Protein AF-A0A951ZHQ7-F1 (afdb_monomer_lite)

Structure (mmCIF, N/CA/C/O backbone):
data_AF-A0A951ZHQ7-F1
#
_entry.id   AF-A0A951ZHQ7-F1
#
loop_
_atom_site.group_PDB
_atom_site.id
_atom_site.type_symbol
_atom_site.label_atom_id
_atom_site.label_alt_id
_atom_site.label_comp_id
_atom_site.label_asym_id
_atom_site.label_entity_id
_atom_site.label_seq_id
_atom_site.pdbx_PDB_ins_code
_atom_site.Cartn_x
_atom_site.Cartn_y
_atom_site.Cartn_z
_atom_site.occupancy
_atom_site.B_iso_or_equiv
_atom_site.auth_seq_id
_atom_site.auth_comp_id
_atom_site.auth_asym_id
_atom_site.auth_atom_id
_atom_site.pdbx_PDB_model_num
ATOM 1 N N . MET A 1 1 ? -2.194 12.727 8.318 1.00 60.88 1 MET A N 1
ATOM 2 C CA . MET A 1 1 ? -1.650 12.491 6.961 1.00 60.88 1 MET A CA 1
ATOM 3 C C . MET A 1 1 ? -0.510 11.480 6.964 1.00 60.88 1 MET A C 1
ATOM 5 O O . MET A 1 1 ? -0.599 10.591 6.138 1.00 60.88 1 MET A O 1
ATOM 9 N N . ALA A 1 2 ? 0.476 11.550 7.876 1.00 84.56 2 ALA A N 1
ATOM 10 C CA . ALA A 1 2 ? 1.562 10.553 7.969 1.00 84.56 2 ALA A CA 1
ATOM 11 C C . ALA A 1 2 ? 1.055 9.100 8.074 1.00 84.56 2 ALA A C 1
ATOM 13 O O . ALA A 1 2 ? 1.366 8.301 7.214 1.00 84.56 2 ALA A O 1
ATOM 14 N N . VAL A 1 3 ? 0.107 8.829 8.978 1.00 94.06 3 VAL A N 1
ATOM 15 C CA . VAL A 1 3 ? -0.469 7.484 9.204 1.00 94.06 3 VAL A CA 1
ATOM 16 C C . VAL A 1 3 ? -0.985 6.765 7.943 1.00 94.06 3 VAL A C 1
ATOM 18 O O . VAL A 1 3 ? -0.952 5.544 7.883 1.00 94.06 3 VAL A O 1
ATOM 21 N N . LEU A 1 4 ? -1.484 7.487 6.929 1.00 95.44 4 LEU A N 1
ATOM 22 C CA . LEU A 1 4 ? -1.940 6.845 5.684 1.00 95.44 4 LEU A CA 1
ATOM 23 C C . LEU A 1 4 ? -0.774 6.404 4.793 1.00 95.44 4 LEU A C 1
ATOM 25 O O . LEU A 1 4 ? -0.945 5.482 4.008 1.00 95.44 4 LEU A O 1
ATOM 29 N N . TRP A 1 5 ? 0.369 7.084 4.885 1.00 96.44 5 TRP A N 1
ATOM 30 C CA . TRP A 1 5 ? 1.613 6.664 4.246 1.00 96.44 5 TRP A CA 1
ATOM 31 C C . TRP A 1 5 ? 2.223 5.493 5.004 1.00 96.44 5 TRP A C 1
ATOM 33 O O . TRP A 1 5 ? 2.460 4.468 4.387 1.00 96.44 5 TRP A O 1
ATOM 43 N N . ASP A 1 6 ? 2.300 5.581 6.333 1.00 97.19 6 ASP A N 1
ATOM 44 C CA . ASP A 1 6 ? 2.784 4.486 7.183 1.00 97.19 6 ASP A CA 1
ATOM 45 C C . ASP A 1 6 ? 1.969 3.192 6.956 1.00 97.19 6 ASP A C 1
ATOM 47 O O . ASP A 1 6 ? 2.517 2.094 6.959 1.00 97.19 6 ASP A O 1
ATOM 51 N N . LEU A 1 7 ? 0.653 3.309 6.707 1.00 96.75 7 LEU A N 1
ATOM 52 C CA . LEU A 1 7 ? -0.192 2.175 6.310 1.00 96.75 7 LEU A CA 1
ATOM 53 C C . LEU A 1 7 ? 0.184 1.603 4.932 1.00 96.75 7 LEU A C 1
ATOM 55 O O . LEU A 1 7 ? 0.112 0.395 4.746 1.00 96.75 7 LEU A O 1
ATOM 59 N N . LEU A 1 8 ? 0.508 2.453 3.955 1.00 96.31 8 LEU A N 1
ATOM 60 C CA . LEU A 1 8 ? 0.879 2.031 2.597 1.00 96.31 8 LEU A CA 1
ATOM 61 C C . LEU A 1 8 ? 2.293 1.439 2.532 1.00 96.31 8 LEU A C 1
ATOM 63 O O . LEU A 1 8 ? 2.553 0.611 1.661 1.00 96.31 8 LEU A O 1
ATOM 67 N N . ASP A 1 9 ? 3.169 1.860 3.439 1.00 95.75 9 ASP A N 1
ATOM 68 C CA . ASP A 1 9 ? 4.556 1.410 3.549 1.00 95.75 9 ASP A CA 1
ATOM 69 C C . ASP A 1 9 ? 4.711 0.184 4.482 1.00 95.75 9 ASP A C 1
ATOM 71 O O . ASP A 1 9 ? 5.828 -0.276 4.707 1.00 95.75 9 ASP A O 1
ATOM 75 N N . ASP A 1 10 ? 3.600 -0.370 4.997 1.00 95.56 10 ASP A N 1
ATOM 76 C CA . ASP A 1 10 ? 3.556 -1.478 5.970 1.00 95.56 10 ASP A CA 1
ATOM 77 C C . ASP A 1 10 ? 4.367 -1.198 7.263 1.00 95.56 10 ASP A C 1
ATOM 79 O O . ASP A 1 10 ? 4.922 -2.102 7.888 1.00 95.56 10 ASP A O 1
ATOM 83 N N . GLU A 1 11 ? 4.424 0.066 7.698 1.00 97.69 11 GLU A N 1
ATOM 84 C CA . GLU A 1 11 ? 5.167 0.509 8.894 1.00 97.69 11 GLU A CA 1
ATOM 85 C C . GLU A 1 11 ? 4.308 0.565 10.170 1.00 97.69 11 GLU A C 1
ATOM 87 O O . GLU A 1 11 ? 4.813 0.815 11.269 1.00 97.69 11 GLU A O 1
ATOM 92 N N . LEU A 1 12 ? 3.000 0.332 10.051 1.00 97.12 12 LEU A N 1
ATOM 93 C CA . LEU A 1 12 ? 2.094 0.244 11.193 1.00 97.12 12 LEU A CA 1
ATOM 94 C C . LEU A 1 12 ? 2.106 -1.158 11.806 1.00 97.12 12 LEU A C 1
ATOM 96 O O . LEU A 1 12 ? 2.153 -2.159 11.097 1.00 97.12 12 LEU A O 1
ATOM 100 N N . ASP A 1 13 ? 1.964 -1.235 13.131 1.00 97.56 13 ASP A N 1
ATOM 101 C CA . ASP A 1 13 ? 1.624 -2.503 13.776 1.00 97.56 13 ASP A CA 1
ATOM 102 C C . ASP A 1 13 ? 0.231 -3.000 13.341 1.00 97.56 13 ASP A C 1
ATOM 104 O O . ASP A 1 13 ? -0.634 -2.209 12.949 1.00 97.56 13 ASP A O 1
ATOM 108 N N . ASP A 1 14 ? -0.003 -4.314 13.439 1.00 97.19 14 ASP A N 1
ATOM 109 C CA . ASP A 1 14 ? -1.240 -4.955 12.967 1.00 97.19 14 ASP A CA 1
ATOM 110 C C . ASP A 1 14 ? -2.507 -4.328 13.573 1.00 97.19 14 ASP A C 1
ATOM 112 O O . ASP A 1 14 ? -3.515 -4.143 12.888 1.00 97.19 14 ASP A O 1
ATOM 116 N N . ALA A 1 15 ? -2.457 -3.961 14.857 1.00 97.50 15 ALA A N 1
ATOM 117 C CA . ALA A 1 15 ? -3.599 -3.403 15.574 1.00 97.50 15 ALA A CA 1
ATOM 118 C C . ALA A 1 15 ? -3.919 -1.965 15.135 1.00 97.50 15 ALA A C 1
ATOM 120 O O . ALA A 1 15 ? -5.080 -1.546 15.120 1.00 97.50 15 ALA A O 1
ATOM 121 N N . MET A 1 16 ? -2.906 -1.167 14.809 1.00 97.12 16 MET A N 1
ATOM 122 C CA . MET A 1 16 ? -3.081 0.166 14.247 1.00 97.12 16 MET A CA 1
ATOM 123 C C . MET A 1 16 ? -3.525 0.085 12.790 1.00 97.12 16 MET A C 1
ATOM 125 O O . MET A 1 16 ? -4.465 0.789 12.419 1.00 97.12 16 MET A O 1
ATOM 129 N N . ALA A 1 17 ? -2.905 -0.783 11.990 1.00 97.69 17 ALA A N 1
ATOM 130 C CA . ALA A 1 17 ? -3.270 -0.977 10.594 1.00 97.69 17 ALA A CA 1
ATOM 131 C C . ALA A 1 17 ? -4.757 -1.335 10.462 1.00 97.69 17 ALA A C 1
ATOM 133 O O . ALA A 1 17 ? -5.465 -0.725 9.661 1.00 97.69 17 ALA A O 1
ATOM 134 N N . GLU A 1 18 ? -5.254 -2.242 11.308 1.00 98.06 18 GLU A N 1
ATOM 135 C CA . GLU A 1 18 ? -6.664 -2.629 11.293 1.00 98.06 18 GLU A CA 1
ATOM 136 C C . GLU A 1 18 ? -7.600 -1.475 11.660 1.00 98.06 18 GLU A C 1
ATOM 138 O O . GLU A 1 18 ? -8.532 -1.179 10.915 1.00 98.06 18 GLU A O 1
ATOM 143 N N . ARG A 1 19 ? -7.297 -0.724 12.725 1.00 97.81 19 ARG A N 1
ATOM 144 C CA . ARG A 1 19 ? -8.093 0.460 13.102 1.00 97.81 19 ARG A CA 1
ATOM 145 C C . ARG A 1 19 ? -8.155 1.509 11.995 1.00 97.81 19 ARG A C 1
ATOM 147 O O . ARG A 1 19 ? -9.179 2.173 11.824 1.00 97.81 19 ARG A O 1
ATOM 154 N N . VAL A 1 20 ? -7.061 1.702 11.256 1.00 97.00 20 VAL A N 1
ATOM 155 C CA . VAL A 1 20 ? -7.046 2.639 10.128 1.00 97.00 20 VAL A CA 1
ATOM 156 C C . VAL A 1 20 ? -7.908 2.105 8.984 1.00 97.00 20 VAL A C 1
ATOM 158 O O . VAL A 1 20 ? -8.671 2.883 8.416 1.00 97.00 20 VAL A O 1
ATOM 161 N N . ARG A 1 21 ? -7.860 0.803 8.672 1.00 96.75 21 ARG A N 1
ATOM 162 C CA . ARG A 1 21 ? -8.734 0.193 7.651 1.00 96.75 21 ARG A CA 1
ATOM 163 C C . ARG A 1 21 ? -10.212 0.348 8.006 1.00 96.75 21 ARG A C 1
ATOM 165 O O . ARG A 1 21 ? -10.961 0.880 7.191 1.00 96.75 21 ARG A O 1
ATOM 172 N N . GLU A 1 22 ? -10.595 0.021 9.239 1.00 98.00 22 GLU A N 1
ATOM 173 C CA . GLU A 1 22 ? -11.962 0.221 9.740 1.00 98.00 22 GLU A CA 1
ATOM 174 C C . GLU A 1 22 ? -12.407 1.690 9.614 1.00 98.00 22 GLU A C 1
ATOM 176 O O . GLU A 1 22 ? -13.534 1.988 9.217 1.00 98.00 22 GLU A O 1
ATOM 181 N N . HIS A 1 23 ? -11.511 2.641 9.901 1.00 97.12 23 HIS A N 1
ATOM 182 C CA . HIS A 1 23 ? -11.806 4.063 9.730 1.00 97.12 23 HIS A CA 1
ATOM 183 C C . HIS A 1 23 ? -12.035 4.451 8.259 1.00 97.12 23 HIS A C 1
ATOM 185 O O . HIS A 1 23 ? -12.920 5.259 7.959 1.00 97.12 23 HIS A O 1
ATOM 191 N N . LEU A 1 24 ? -11.248 3.897 7.333 1.00 97.06 24 LEU A N 1
ATOM 192 C CA . LEU A 1 24 ? -11.362 4.175 5.897 1.00 97.06 24 LEU A CA 1
ATOM 193 C C . LEU A 1 24 ? -12.670 3.646 5.288 1.00 97.06 24 LEU A C 1
ATOM 195 O O . LEU A 1 24 ? -13.102 4.176 4.261 1.00 97.06 24 LEU A O 1
ATOM 199 N N . ASP A 1 25 ? -13.318 2.668 5.922 1.00 97.38 25 ASP A N 1
ATOM 200 C CA . ASP A 1 25 ? -14.625 2.158 5.493 1.00 97.38 25 ASP A CA 1
ATOM 201 C C . ASP A 1 25 ? -15.776 3.119 5.816 1.00 97.38 25 ASP A C 1
ATOM 203 O O . ASP A 1 25 ? -16.793 3.134 5.119 1.00 97.38 25 ASP A O 1
ATOM 207 N N . VAL A 1 26 ? -15.613 3.968 6.835 1.00 97.56 26 VAL A N 1
ATOM 208 C CA . VAL A 1 26 ? -16.667 4.889 7.299 1.00 97.56 26 VAL A CA 1
ATOM 209 C C . VAL A 1 26 ? -16.390 6.359 6.971 1.00 97.56 26 VAL A C 1
ATOM 211 O O . VAL A 1 26 ? -17.321 7.164 6.912 1.00 97.56 26 VAL A O 1
ATOM 214 N N . CYS A 1 27 ? -15.132 6.738 6.732 1.00 97.69 27 CYS A N 1
ATOM 215 C CA . CYS A 1 27 ? -14.724 8.122 6.495 1.00 97.69 27 CYS A CA 1
ATOM 216 C C . CYS A 1 27 ? -14.317 8.365 5.033 1.00 97.69 27 CYS A C 1
ATOM 218 O O . CYS A 1 27 ? -13.171 8.137 4.639 1.00 97.69 27 CYS A O 1
ATOM 22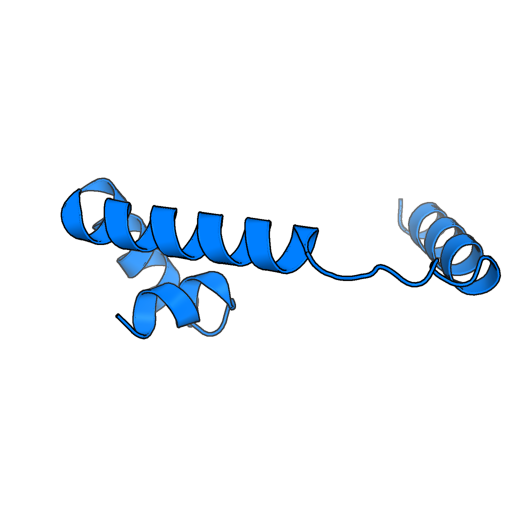0 N N . GLN A 1 28 ? -15.231 8.928 4.233 1.00 95.00 28 GLN A N 1
ATOM 221 C CA . GLN A 1 28 ? -14.966 9.239 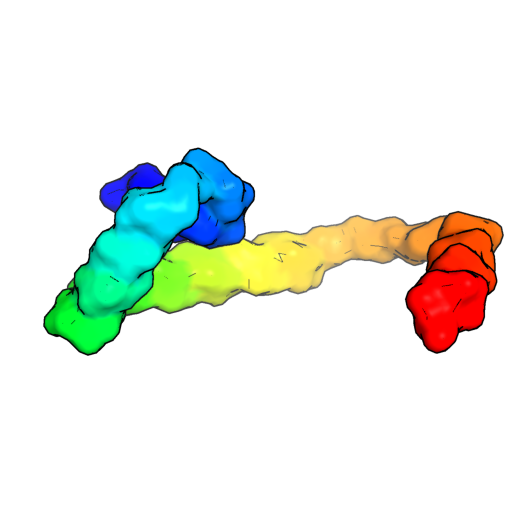2.819 1.00 95.00 28 GLN A CA 1
ATOM 222 C C . GLN A 1 28 ? -13.816 10.239 2.611 1.00 95.00 28 GLN A C 1
ATOM 224 O O . GLN A 1 28 ? -13.087 10.135 1.628 1.00 95.00 28 GLN A O 1
ATOM 229 N N . GLY A 1 29 ? -13.623 11.191 3.531 1.00 96.19 29 GLY A N 1
ATOM 230 C CA . GLY A 1 29 ? -12.530 12.164 3.440 1.00 96.19 29 GLY A CA 1
ATOM 231 C C . GLY A 1 29 ? -11.162 11.488 3.534 1.00 96.19 29 GLY A C 1
ATOM 232 O O . GLY A 1 29 ? -10.323 11.640 2.648 1.00 96.19 29 GLY A O 1
ATOM 233 N N . CYS A 1 30 ? -10.955 10.675 4.573 1.00 96.44 30 CYS A N 1
ATOM 234 C CA . CYS A 1 30 ? -9.719 9.912 4.742 1.00 96.44 30 CYS A CA 1
ATOM 235 C C . CYS A 1 30 ? -9.532 8.874 3.633 1.00 96.44 30 CYS A C 1
ATOM 237 O O . CYS A 1 30 ? -8.413 8.715 3.145 1.00 96.44 30 CYS A O 1
ATOM 239 N N . ARG A 1 31 ? -10.620 8.242 3.174 1.00 96.88 31 ARG A N 1
ATOM 240 C CA . ARG A 1 31 ? -10.596 7.333 2.026 1.00 96.88 31 ARG A CA 1
ATOM 241 C C . ARG A 1 31 ? -10.096 8.012 0.754 1.00 96.88 31 ARG A C 1
ATOM 243 O O . ARG A 1 31 ? -9.206 7.478 0.104 1.00 96.88 31 ARG A O 1
ATOM 250 N N . GLY A 1 32 ? -10.583 9.213 0.446 1.00 97.12 32 GLY A N 1
ATOM 251 C CA . GLY A 1 32 ? -10.113 9.982 -0.708 1.00 97.12 32 GLY A CA 1
ATOM 252 C C . GLY A 1 32 ? -8.618 10.314 -0.640 1.00 97.12 32 GLY A C 1
ATOM 253 O O . GLY A 1 32 ? -7.913 10.185 -1.640 1.00 97.12 32 GLY A O 1
ATOM 254 N N . HIS A 1 33 ? -8.106 10.678 0.542 1.00 96.56 33 HIS A N 1
ATOM 255 C CA . HIS A 1 33 ? -6.668 10.902 0.737 1.00 96.56 33 HIS A CA 1
ATOM 256 C C . HIS A 1 33 ? -5.845 9.620 0.564 1.00 96.56 33 HIS A C 1
ATOM 258 O O . HIS A 1 33 ? -4.810 9.644 -0.097 1.00 96.56 33 HIS A O 1
ATOM 264 N N . HIS A 1 34 ? -6.309 8.503 1.124 1.00 97.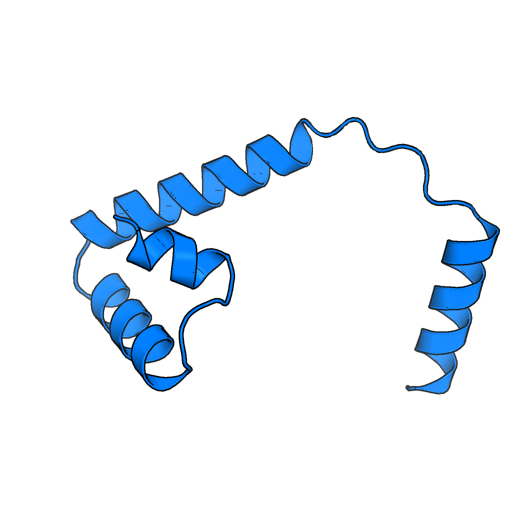00 34 HIS A N 1
ATOM 265 C CA . HIS A 1 34 ? -5.655 7.205 0.975 1.00 97.00 34 HIS A CA 1
ATOM 266 C C . HIS A 1 34 ? -5.600 6.762 -0.496 1.00 97.00 34 HIS A C 1
ATOM 268 O O . HIS A 1 34 ? -4.541 6.377 -0.993 1.00 97.00 34 HIS A O 1
ATOM 274 N N . ASP A 1 35 ? -6.716 6.875 -1.218 1.00 97.25 35 ASP A N 1
ATOM 275 C CA . ASP A 1 35 ? -6.799 6.476 -2.624 1.00 97.25 35 ASP A CA 1
ATOM 276 C C . ASP A 1 35 ? -5.904 7.358 -3.513 1.00 97.25 35 ASP A C 1
ATOM 278 O O . ASP A 1 35 ? -5.231 6.852 -4.415 1.00 97.25 35 ASP A O 1
ATOM 282 N N . PHE A 1 36 ? -5.815 8.662 -3.217 1.00 97.00 36 PHE A N 1
ATOM 283 C CA . PHE A 1 36 ? -4.853 9.551 -3.870 1.00 97.00 36 PHE A CA 1
ATOM 284 C C . PHE A 1 36 ? -3.404 9.119 -3.613 1.00 97.00 36 PHE A C 1
ATOM 286 O O . PHE A 1 36 ? -2.628 9.019 -4.565 1.00 97.00 36 PHE A O 1
ATOM 293 N N . ASN A 1 37 ? -3.039 8.842 -2.357 1.00 96.62 37 ASN A N 1
ATOM 294 C CA . ASN A 1 37 ? -1.688 8.411 -1.990 1.00 96.62 37 ASN A CA 1
ATOM 295 C C . ASN A 1 37 ? -1.296 7.122 -2.727 1.00 96.62 37 ASN A C 1
ATOM 297 O O . ASN A 1 37 ? -0.216 7.040 -3.316 1.00 96.62 37 ASN A O 1
ATOM 301 N N . LYS A 1 38 ? -2.208 6.144 -2.771 1.00 97.06 38 LYS A N 1
ATOM 302 C CA . LYS A 1 38 ? -2.017 4.892 -3.506 1.00 97.06 38 LYS A CA 1
ATOM 303 C C . LYS A 1 38 ? -1.811 5.138 -5.003 1.00 97.06 38 LYS A C 1
ATOM 305 O O . LYS A 1 38 ? -0.832 4.662 -5.575 1.00 97.06 38 LYS A O 1
ATOM 310 N N . MET A 1 39 ? -2.685 5.932 -5.628 1.00 97.94 39 MET A N 1
ATOM 311 C CA . MET A 1 39 ? -2.554 6.295 -7.043 1.00 97.94 39 MET A CA 1
ATOM 312 C C . MET A 1 39 ? -1.221 7.003 -7.319 1.00 97.94 39 MET A C 1
ATOM 314 O O . MET A 1 39 ? -0.577 6.740 -8.334 1.00 97.94 39 MET A O 1
ATOM 318 N N . PHE A 1 40 ? -0.789 7.900 -6.433 1.00 96.19 40 PHE A N 1
ATOM 319 C CA . PHE A 1 40 ? 0.493 8.584 -6.561 1.00 96.19 40 PHE A CA 1
ATOM 320 C C . PHE A 1 40 ? 1.665 7.591 -6.596 1.00 96.19 40 PHE A C 1
ATOM 322 O O . PHE A 1 40 ? 2.494 7.675 -7.504 1.00 96.19 40 PHE A O 1
ATOM 329 N N . LEU A 1 41 ? 1.706 6.617 -5.679 1.00 95.44 41 LEU A N 1
ATOM 330 C CA . LEU A 1 41 ? 2.748 5.581 -5.655 1.00 95.44 41 LEU A CA 1
ATOM 331 C C . LEU A 1 41 ? 2.736 4.715 -6.916 1.00 95.44 41 LEU A C 1
ATOM 333 O O . LEU A 1 41 ? 3.796 4.452 -7.483 1.00 95.44 41 LEU A O 1
ATOM 337 N N . GLU A 1 42 ? 1.556 4.328 -7.406 1.00 95.50 42 GLU A N 1
ATOM 338 C CA . GLU A 1 42 ? 1.415 3.577 -8.660 1.00 95.50 42 GLU A CA 1
ATOM 339 C C . GLU A 1 42 ? 2.002 4.352 -9.852 1.00 95.50 42 GLU A C 1
ATOM 341 O O . GLU A 1 42 ? 2.724 3.789 -10.679 1.00 95.50 42 GLU A O 1
ATOM 346 N N . ARG A 1 43 ? 1.747 5.665 -9.931 1.00 96.25 43 ARG A N 1
ATOM 347 C CA . ARG A 1 43 ? 2.302 6.523 -10.992 1.00 96.25 43 ARG A CA 1
ATOM 348 C C . ARG A 1 43 ? 3.799 6.733 -10.843 1.00 96.25 43 ARG A C 1
ATOM 350 O O . ARG A 1 43 ? 4.510 6.699 -11.846 1.00 96.25 43 ARG A O 1
ATOM 357 N N . LEU A 1 44 ? 4.283 6.906 -9.617 1.00 93.62 44 LEU A N 1
ATOM 358 C CA . LEU A 1 44 ? 5.709 7.013 -9.340 1.00 93.62 44 LEU A CA 1
ATOM 359 C C . LEU A 1 44 ? 6.443 5.725 -9.731 1.00 93.62 44 LEU A C 1
ATOM 361 O O . LEU A 1 44 ? 7.503 5.792 -10.348 1.00 93.62 44 LEU A O 1
ATOM 365 N N . ALA A 1 45 ? 5.868 4.560 -9.426 1.00 91.25 45 ALA A N 1
ATOM 366 C CA . ALA A 1 45 ? 6.402 3.265 -9.830 1.00 91.25 45 ALA A CA 1
ATOM 367 C C . ALA A 1 45 ? 6.433 3.112 -11.359 1.00 91.25 45 ALA A C 1
ATOM 369 O O . ALA A 1 45 ? 7.449 2.688 -11.903 1.00 91.25 45 ALA A O 1
ATOM 370 N N . ALA A 1 46 ? 5.367 3.519 -12.055 1.00 89.50 46 ALA A N 1
ATOM 371 C CA . ALA A 1 46 ? 5.297 3.470 -13.516 1.00 89.50 46 ALA A CA 1
ATOM 372 C C . ALA A 1 46 ? 6.302 4.408 -14.210 1.00 89.50 46 ALA A C 1
ATOM 374 O O . ALA A 1 46 ? 6.756 4.115 -15.313 1.00 89.50 46 ALA A O 1
ATOM 375 N N . ALA A 1 47 ? 6.658 5.526 -13.574 1.00 90.38 47 ALA A N 1
ATOM 376 C CA . ALA A 1 47 ? 7.654 6.461 -14.090 1.00 90.38 47 ALA A CA 1
ATOM 377 C C . ALA A 1 47 ? 9.103 5.976 -13.906 1.00 90.38 47 ALA A C 1
ATOM 379 O O . ALA A 1 47 ? 10.023 6.580 -14.463 1.00 90.38 47 ALA A O 1
ATOM 380 N N . ARG A 1 48 ? 9.339 4.911 -13.125 1.00 85.75 48 ARG A N 1
ATOM 381 C CA . ARG A 1 48 ? 10.688 4.367 -12.938 1.00 85.75 48 ARG A CA 1
ATOM 382 C C . ARG A 1 48 ? 11.210 3.835 -14.269 1.00 85.75 48 ARG A C 1
ATOM 384 O O . ARG A 1 48 ? 10.577 2.999 -14.910 1.00 85.75 48 ARG A O 1
ATOM 391 N N . VAL A 1 49 ? 12.404 4.281 -14.655 1.00 78.31 49 VAL A N 1
ATOM 392 C CA . VAL A 1 49 ? 13.158 3.648 -15.738 1.00 78.31 49 VAL A CA 1
ATOM 393 C C . VAL A 1 49 ? 13.628 2.300 -15.211 1.00 78.31 49 VAL A C 1
ATOM 395 O O . VAL A 1 49 ? 14.530 2.222 -14.381 1.00 78.31 49 VAL A O 1
ATOM 398 N N . VAL A 1 50 ? 12.949 1.238 -15.631 1.00 73.12 50 VAL A N 1
ATOM 399 C CA . VAL A 1 50 ? 13.290 -0.120 -15.219 1.00 73.12 50 VAL A CA 1
ATOM 400 C C . VAL A 1 50 ? 14.495 -0.564 -16.038 1.00 73.12 50 VAL A C 1
ATOM 402 O O . VAL A 1 50 ? 14.371 -0.859 -17.226 1.00 73.12 50 VAL A O 1
ATOM 405 N N . GLU A 1 51 ? 15.668 -0.625 -15.410 1.00 72.19 51 GLU A N 1
ATOM 406 C CA . GLU A 1 51 ? 16.748 -1.449 -15.946 1.00 72.19 51 GLU A CA 1
ATOM 407 C C . GLU A 1 51 ? 16.276 -2.905 -15.961 1.00 72.19 51 GLU A C 1
ATOM 409 O O . GLU A 1 51 ? 15.687 -3.398 -14.994 1.00 72.19 51 GLU A O 1
ATOM 414 N N . ALA A 1 52 ? 16.484 -3.591 -17.086 1.00 75.06 52 ALA A N 1
ATOM 415 C CA . ALA A 1 52 ? 16.066 -4.977 -17.221 1.00 75.06 52 ALA A CA 1
ATOM 416 C C . ALA A 1 52 ? 16.702 -5.816 -16.104 1.00 75.06 52 ALA A C 1
ATOM 418 O O . ALA A 1 52 ? 17.921 -5.814 -15.935 1.00 75.06 52 ALA A O 1
ATOM 419 N N . THR A 1 53 ? 15.878 -6.550 -15.349 1.00 81.94 53 THR A N 1
ATOM 420 C CA . THR A 1 53 ? 16.382 -7.486 -14.341 1.00 81.94 53 THR A CA 1
ATOM 421 C C . THR A 1 53 ? 17.372 -8.446 -15.006 1.00 81.94 53 THR A C 1
ATOM 423 O O . THR A 1 53 ? 16.997 -9.068 -16.008 1.00 81.94 53 THR A O 1
ATOM 426 N N . PRO A 1 54 ? 18.596 -8.614 -14.467 1.00 89.19 54 PRO A N 1
ATOM 427 C CA . PRO A 1 54 ? 19.562 -9.559 -15.012 1.00 89.19 54 PRO A CA 1
ATOM 428 C C . PRO A 1 54 ? 18.929 -10.940 -15.181 1.00 89.19 54 PRO A C 1
ATOM 430 O O . PRO A 1 54 ? 18.259 -11.449 -14.272 1.00 89.19 54 P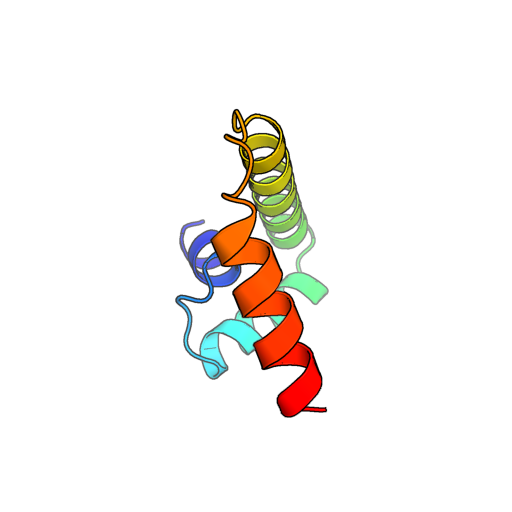RO A O 1
ATOM 433 N N . ARG A 1 55 ? 19.111 -11.543 -16.358 1.00 86.50 55 ARG A N 1
ATOM 434 C CA . ARG A 1 55 ? 18.448 -12.802 -16.727 1.00 86.50 55 ARG A CA 1
ATOM 435 C C . ARG A 1 55 ? 18.765 -13.908 -15.721 1.00 86.50 55 ARG A C 1
ATOM 437 O O . ARG A 1 55 ? 17.874 -14.653 -15.327 1.00 86.50 55 ARG A O 1
ATOM 444 N N . GLU A 1 56 ? 20.003 -13.950 -15.250 1.00 91.81 56 GLU A N 1
ATOM 445 C CA . GLU A 1 56 ? 20.520 -14.931 -14.299 1.00 91.81 56 GLU A CA 1
ATOM 446 C C . GLU A 1 56 ? 19.780 -1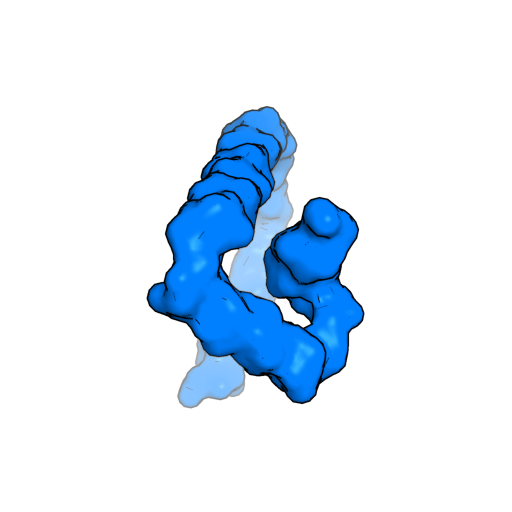4.849 -12.957 1.00 91.81 56 GLU A C 1
ATOM 448 O O . GLU A 1 56 ? 19.436 -15.875 -12.362 1.00 91.81 56 GLU A O 1
ATOM 453 N N . LEU A 1 57 ? 19.482 -13.627 -12.495 1.00 90.50 57 LEU A N 1
ATOM 454 C CA . LEU A 1 57 ? 18.713 -13.406 -11.273 1.00 90.50 57 LEU A CA 1
ATOM 455 C C . LEU A 1 57 ? 17.266 -13.869 -11.459 1.00 90.50 57 LEU A C 1
ATOM 457 O O . LEU A 1 57 ? 16.730 -14.574 -10.604 1.00 90.50 57 LEU A O 1
ATOM 461 N N . ARG A 1 58 ? 16.652 -13.532 -12.599 1.00 89.19 58 ARG A N 1
ATOM 462 C CA . ARG A 1 58 ? 15.285 -13.958 -12.925 1.00 89.19 58 ARG A CA 1
ATOM 463 C C . ARG A 1 58 ? 15.166 -15.482 -12.986 1.00 89.19 58 ARG A C 1
ATOM 465 O O . ARG A 1 58 ? 14.250 -16.044 -12.392 1.00 89.19 58 ARG A O 1
ATOM 472 N N . GLU A 1 59 ? 16.090 -16.155 -13.663 1.00 92.31 59 GLU A N 1
ATOM 473 C CA . GLU A 1 59 ? 16.117 -17.618 -13.763 1.00 92.31 59 GLU A CA 1
ATOM 474 C C . GLU A 1 59 ? 16.311 -18.286 -12.398 1.00 92.31 59 GLU A C 1
ATOM 476 O O . GLU A 1 59 ? 15.646 -19.278 -12.096 1.00 92.31 59 GLU A O 1
ATOM 481 N N . ARG A 1 60 ? 17.180 -17.729 -11.544 1.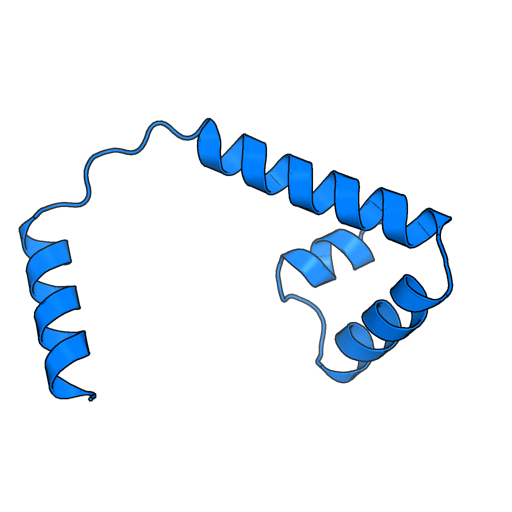00 93.25 60 ARG A N 1
ATOM 482 C CA . ARG A 1 60 ? 17.377 -18.226 -10.176 1.00 93.25 60 ARG A CA 1
ATOM 483 C C . ARG A 1 60 ? 16.105 -18.097 -9.337 1.00 93.25 60 ARG A C 1
ATOM 485 O O . ARG A 1 60 ? 15.746 -19.055 -8.659 1.00 93.25 60 ARG A O 1
ATOM 492 N N . LEU A 1 61 ? 15.416 -16.956 -9.400 1.00 92.31 61 LEU A N 1
ATOM 493 C CA . LEU A 1 61 ? 14.160 -16.744 -8.672 1.00 92.31 61 LEU A CA 1
ATOM 494 C C . LEU A 1 61 ? 13.044 -17.679 -9.156 1.00 92.31 61 LEU A C 1
ATOM 496 O O . LEU A 1 61 ? 12.293 -18.205 -8.339 1.00 92.31 61 LEU A O 1
ATOM 500 N N . LEU A 1 62 ? 12.952 -17.929 -10.467 1.00 92.56 62 LEU A N 1
ATOM 501 C CA . LEU A 1 62 ? 11.965 -18.859 -11.024 1.00 92.56 62 LEU A CA 1
ATOM 502 C C . LEU A 1 62 ? 12.199 -20.305 -10.565 1.00 92.56 62 LEU A C 1
ATOM 504 O O . LEU A 1 62 ? 11.227 -20.982 -10.240 1.00 92.56 62 LEU A O 1
ATOM 508 N N . ARG A 1 63 ? 13.459 -20.761 -10.491 1.00 92.19 63 ARG A N 1
ATOM 509 C CA . ARG A 1 63 ? 13.790 -22.087 -9.937 1.00 92.19 63 ARG A CA 1
ATOM 510 C C . ARG A 1 63 ? 13.427 -22.195 -8.459 1.00 92.19 63 ARG A C 1
ATOM 512 O O . ARG A 1 63 ? 12.697 -23.104 -8.093 1.00 92.19 63 ARG A O 1
ATOM 519 N N . LEU A 1 64 ? 13.845 -21.221 -7.644 1.00 91.12 64 LEU A N 1
ATOM 520 C CA . LEU A 1 64 ? 13.526 -21.194 -6.210 1.00 91.12 64 LEU A CA 1
ATOM 521 C C . LEU A 1 64 ? 12.015 -21.221 -5.955 1.00 91.12 64 LEU A C 1
ATOM 523 O O . LEU A 1 64 ? 11.550 -21.928 -5.071 1.00 91.12 64 LEU A O 1
ATOM 527 N N . ARG A 1 65 ? 11.230 -20.487 -6.752 1.00 88.38 65 ARG A N 1
ATOM 528 C CA . ARG A 1 65 ? 9.767 -20.513 -6.651 1.00 88.38 65 ARG A CA 1
ATOM 529 C C . ARG A 1 65 ? 9.182 -21.894 -6.974 1.00 88.38 65 ARG A C 1
ATOM 531 O O . ARG A 1 65 ? 8.188 -22.264 -6.364 1.00 88.38 65 ARG A O 1
ATOM 538 N N . ALA A 1 66 ? 9.755 -22.623 -7.930 1.00 82.69 66 ALA A N 1
ATOM 539 C CA . ALA A 1 66 ? 9.275 -23.946 -8.335 1.00 82.69 66 ALA A CA 1
ATOM 540 C C . ALA A 1 66 ? 9.618 -25.059 -7.330 1.00 82.69 66 ALA A C 1
ATOM 542 O O . ALA A 1 66 ? 8.967 -26.092 -7.345 1.00 82.69 66 ALA A O 1
ATOM 543 N N . GLU A 1 67 ? 10.620 -24.858 -6.472 1.00 75.88 67 GLU A N 1
ATOM 544 C CA . GLU A 1 67 ? 11.024 -25.815 -5.428 1.00 75.88 67 GLU A CA 1
ATOM 545 C C . GLU A 1 67 ? 10.208 -25.672 -4.128 1.00 75.88 67 GLU A C 1
ATOM 547 O O . GLU A 1 67 ? 10.242 -26.559 -3.280 1.00 75.88 67 GLU A O 1
ATOM 552 N N . VAL A 1 68 ? 9.497 -24.550 -3.957 1.00 68.69 68 VAL A N 1
ATOM 553 C CA . VAL A 1 68 ? 8.706 -24.218 -2.753 1.00 68.69 68 VAL A CA 1
ATOM 554 C C . VAL A 1 68 ? 7.206 -24.530 -2.928 1.00 68.69 68 VAL A C 1
ATOM 556 O O . VAL A 1 68 ? 6.456 -24.484 -1.954 1.00 68.69 68 VAL A O 1
ATOM 559 N N . VAL A 1 69 ? 6.765 -24.862 -4.149 1.00 52.81 69 VAL A N 1
ATOM 560 C CA . VAL A 1 69 ? 5.394 -25.309 -4.482 1.00 52.81 69 VAL A CA 1
ATOM 561 C C . VAL A 1 69 ? 5.373 -26.824 -4.619 1.00 52.81 69 VAL A C 1
ATOM 563 O O . VAL A 1 69 ? 4.437 -27.439 -4.065 1.00 52.81 69 VAL A O 1
#

Radius of gyration: 17.44 Å; chains: 1; bounding box: 37×38×33 Å

Sequence (69 aa):
MAVLWDLLDDELDDAMAERVREHLDVCQGCRGHHDFNKMFLERLAAARVVEATPRELRERLLRLRAEVV

Secondary structure (DSSP, 8-state):
-HHHHHHHTT-S-HHHHHHHHHHHHH-HHHHHHHHHHHHHHHHHHHTS--PPPPHHHHHHHHHHHHH--

pLDDT: mean 91.51, std 9.2, range [52.81, 98.06]

Foldseek 3Di:
DVLLVCLVVVVDDPVSNVVLVVVLVPDVVVVVVSVVVVVVVVVVVVPDPDDPDPPVVVVVVVVVVVVVD